Protein AF-A0A485PEP0-F1 (afdb_monomer)

Secondary structure (DSSP, 8-state):
-PPPPEE-SS--EEEEEEEE-EEEEEE-TTS-EEEEEE-TT-EEEEPTT--EEEEE-TT--EEEEEE-SSS-----EEGGGTTS--TT-

Structure (mmCIF, N/CA/C/O backbone):
data_AF-A0A485PEP0-F1
#
_entry.id   AF-A0A485PEP0-F1
#
loop_
_atom_site.group_PDB
_atom_site.id
_atom_site.type_symbol
_atom_site.label_atom_id
_atom_site.label_alt_id
_atom_site.label_comp_id
_atom_site.label_asym_id
_atom_site.label_entity_id
_atom_site.label_seq_id
_atom_site.pdbx_PDB_ins_code
_atom_site.Cartn_x
_atom_site.Cartn_y
_atom_site.Cartn_z
_atom_site.occupancy
_atom_site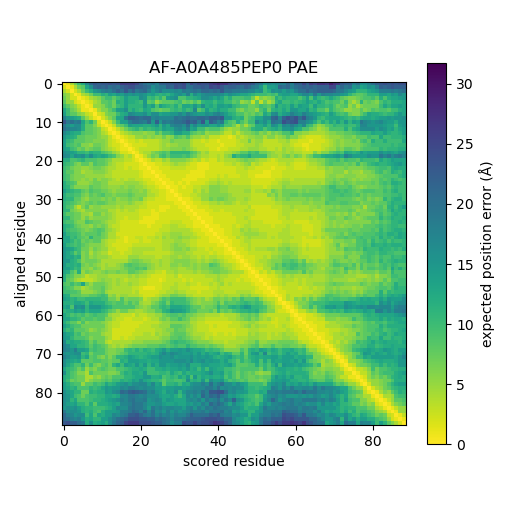.B_iso_or_equiv
_atom_site.auth_seq_id
_atom_site.auth_comp_id
_atom_site.auth_asym_id
_atom_site.auth_atom_id
_atom_site.pdbx_PDB_model_num
ATOM 1 N N . MET A 1 1 ? -1.613 13.073 6.250 1.00 32.25 1 MET A N 1
ATOM 2 C CA . MET A 1 1 ? -0.297 12.497 5.908 1.00 32.25 1 MET A CA 1
ATOM 3 C C . MET A 1 1 ? -0.354 12.138 4.435 1.00 32.25 1 MET A C 1
ATOM 5 O O . MET A 1 1 ? -1.215 11.352 4.071 1.00 32.25 1 MET A O 1
ATOM 9 N N . PHE A 1 2 ? 0.431 12.805 3.588 1.00 37.41 2 PHE A N 1
ATOM 10 C CA . PHE A 1 2 ? 0.473 12.495 2.158 1.00 37.41 2 PHE A CA 1
ATOM 11 C C . PHE A 1 2 ? 1.276 11.206 1.977 1.00 37.41 2 PHE A C 1
ATOM 13 O O . PHE A 1 2 ? 2.448 11.152 2.340 1.00 37.41 2 PHE A O 1
ATOM 20 N N . CYS A 1 3 ? 0.621 10.161 1.484 1.00 54.41 3 CYS A N 1
ATOM 21 C CA . CYS A 1 3 ? 1.297 8.967 1.000 1.00 54.41 3 CYS A CA 1
ATOM 22 C C . CYS A 1 3 ? 1.740 9.272 -0.434 1.00 54.41 3 CYS A C 1
ATOM 24 O O . CYS A 1 3 ? 0.894 9.580 -1.269 1.00 54.41 3 CYS A O 1
ATOM 26 N N . GLU A 1 4 ? 3.046 9.268 -0.699 1.00 63.41 4 GLU A N 1
ATOM 27 C CA . GLU A 1 4 ? 3.564 9.516 -2.049 1.00 63.41 4 GLU A CA 1
ATOM 28 C C . GLU A 1 4 ? 3.050 8.447 -3.031 1.00 63.41 4 GLU A C 1
ATOM 30 O O . GLU A 1 4 ? 2.932 7.275 -2.675 1.00 63.41 4 GLU A O 1
ATOM 35 N N . GLU A 1 5 ? 2.714 8.861 -4.256 1.00 63.03 5 GLU A N 1
ATOM 36 C CA . GLU A 1 5 ? 2.314 7.972 -5.354 1.00 63.03 5 GLU A CA 1
ATOM 37 C C . GLU A 1 5 ? 3.564 7.277 -5.913 1.00 63.03 5 G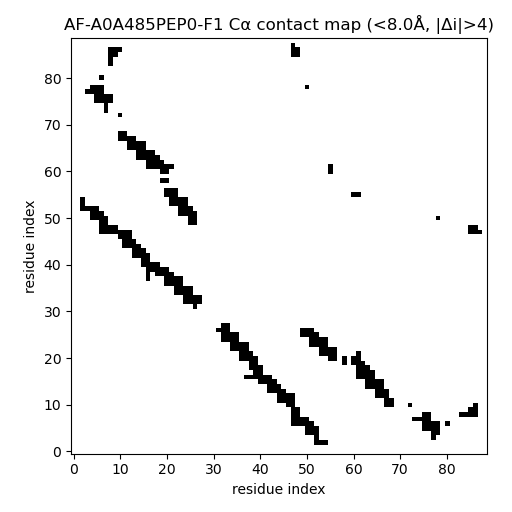LU A C 1
ATOM 39 O O . GLU A 1 5 ? 4.479 7.939 -6.415 1.00 63.03 5 GLU A O 1
ATOM 44 N N . TYR A 1 6 ? 3.604 5.943 -5.845 1.00 64.81 6 TYR A N 1
ATOM 45 C CA . TYR A 1 6 ? 4.726 5.146 -6.341 1.00 64.81 6 TYR A CA 1
ATOM 46 C C . TYR A 1 6 ? 4.254 3.980 -7.211 1.00 64.81 6 TYR A C 1
ATOM 48 O O . TYR A 1 6 ? 3.103 3.544 -7.158 1.00 64.81 6 TYR A O 1
ATOM 56 N N . LEU A 1 7 ? 5.169 3.474 -8.035 1.00 64.44 7 LEU A N 1
ATOM 57 C CA . LEU A 1 7 ? 4.995 2.238 -8.788 1.00 64.44 7 LEU A CA 1
ATOM 58 C C . LEU A 1 7 ? 6.031 1.206 -8.359 1.00 64.44 7 LEU A C 1
ATOM 60 O O . LEU A 1 7 ? 7.132 1.534 -7.904 1.00 64.44 7 LEU A O 1
ATOM 64 N N . HIS A 1 8 ? 5.693 -0.058 -8.584 1.00 66.00 8 HIS A N 1
ATOM 65 C CA . HIS A 1 8 ? 6.646 -1.148 -8.504 1.00 66.00 8 HIS A CA 1
ATOM 66 C C . HIS A 1 8 ? 6.925 -1.710 -9.903 1.00 66.00 8 HIS A C 1
ATOM 68 O O . HIS A 1 8 ? 6.007 -2.118 -10.614 1.00 66.00 8 HIS A O 1
ATOM 74 N N . ARG A 1 9 ? 8.204 -1.731 -10.301 1.00 55.00 9 ARG A N 1
ATOM 75 C CA . ARG A 1 9 ? 8.625 -2.031 -11.682 1.00 55.00 9 ARG A CA 1
ATOM 76 C C . ARG A 1 9 ? 8.390 -3.474 -12.129 1.00 55.00 9 ARG A C 1
ATOM 78 O O . ARG A 1 9 ? 7.988 -3.714 -13.259 1.00 55.00 9 ARG A O 1
ATOM 85 N N . MET A 1 10 ? 8.700 -4.441 -11.272 1.00 49.44 10 MET A N 1
ATOM 86 C CA . MET A 1 10 ? 8.855 -5.845 -11.691 1.00 49.44 10 MET A CA 1
ATOM 87 C C . MET A 1 10 ? 7.878 -6.807 -11.016 1.00 49.44 10 MET A C 1
ATOM 89 O O . MET A 1 10 ? 7.938 -8.008 -11.249 1.00 49.44 10 MET A O 1
ATOM 93 N N . MET A 1 11 ? 7.007 -6.311 -10.141 1.00 53.34 11 MET A N 1
ATOM 94 C CA . MET A 1 11 ? 6.400 -7.150 -9.111 1.00 53.34 11 MET A CA 1
ATOM 95 C C . MET A 1 11 ? 4.890 -6.974 -9.056 1.00 53.34 11 MET A C 1
ATOM 97 O O . MET A 1 11 ? 4.370 -5.874 -8.875 1.00 53.34 11 MET A O 1
ATOM 101 N N . ARG A 1 12 ? 4.193 -8.108 -9.156 1.00 57.03 12 ARG A N 1
ATOM 102 C CA . ARG A 1 12 ? 2.840 -8.239 -8.632 1.00 57.03 12 ARG A CA 1
ATOM 103 C C . ARG A 1 12 ? 2.940 -8.284 -7.114 1.00 57.03 12 ARG A C 1
ATOM 105 O O . ARG A 1 12 ? 3.327 -9.312 -6.562 1.00 57.03 12 ARG A O 1
ATOM 112 N N . SER A 1 13 ? 2.614 -7.190 -6.441 1.00 61.31 13 SER A N 1
ATOM 113 C CA . SER A 1 13 ? 2.445 -7.211 -4.991 1.00 61.31 13 SER A CA 1
ATOM 114 C C . SER A 1 13 ? 1.024 -7.679 -4.688 1.00 61.31 13 SER A C 1
ATOM 116 O O . SER A 1 13 ? 0.046 -7.102 -5.169 1.00 61.31 13 SER A O 1
ATOM 118 N N . SER A 1 14 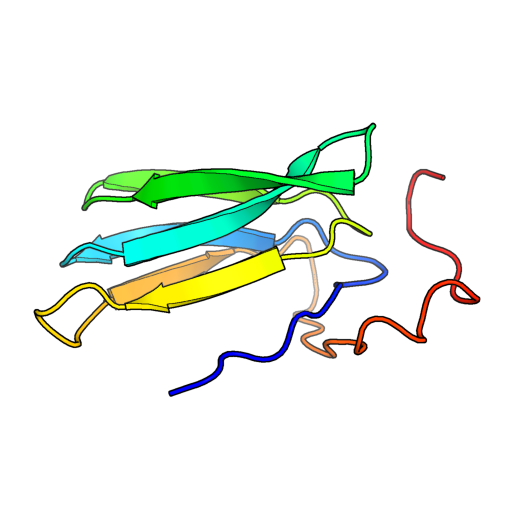? 0.897 -8.768 -3.925 1.00 71.12 14 SER A N 1
ATOM 119 C CA . SER A 1 14 ? -0.403 -9.165 -3.377 1.00 71.12 14 SER A CA 1
ATOM 120 C C . SER A 1 14 ? -0.458 -8.815 -1.898 1.00 71.12 14 SER A C 1
ATOM 122 O O . SER A 1 14 ? 0.462 -9.122 -1.142 1.00 71.12 14 SER A O 1
ATOM 124 N N . MET A 1 15 ? -1.528 -8.146 -1.491 1.00 80.19 15 MET A N 1
ATOM 125 C CA . MET A 1 15 ? -1.775 -7.718 -0.125 1.00 80.19 15 MET A CA 1
ATOM 12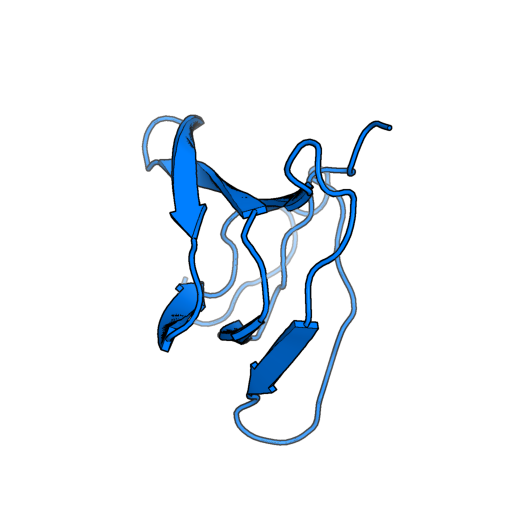6 C C . MET A 1 15 ? -2.999 -8.450 0.408 1.00 80.19 15 MET A C 1
ATOM 128 O O . MET A 1 15 ? -4.063 -8.408 -0.205 1.00 80.19 15 MET A O 1
ATOM 132 N N . TYR A 1 16 ? -2.833 -9.105 1.552 1.00 83.56 16 TYR A N 1
ATOM 133 C CA . TYR A 1 16 ? -3.905 -9.736 2.305 1.00 83.56 16 TYR A CA 1
ATOM 134 C C . TYR A 1 16 ? -4.135 -8.984 3.612 1.00 83.56 16 TYR A C 1
ATOM 136 O O . TYR A 1 16 ? -3.210 -8.849 4.418 1.00 83.56 16 TYR A O 1
ATOM 144 N N . ILE A 1 17 ? -5.349 -8.488 3.835 1.00 87.00 17 ILE A N 1
ATOM 145 C CA . ILE A 1 17 ? -5.685 -7.726 5.038 1.00 87.00 17 ILE A CA 1
ATOM 146 C C . ILE A 1 17 ? -6.046 -8.690 6.170 1.00 87.00 17 ILE A C 1
ATOM 148 O O . ILE A 1 17 ? -7.072 -9.364 6.157 1.00 87.00 17 ILE A O 1
ATOM 152 N N . LEU A 1 18 ? -5.177 -8.744 7.177 1.00 84.81 18 LEU A N 1
ATOM 153 C CA . LEU A 1 18 ? -5.326 -9.584 8.364 1.00 84.81 18 LEU A CA 1
ATOM 154 C C . LEU A 1 18 ? -6.152 -8.916 9.463 1.00 84.81 18 LEU A C 1
ATOM 156 O O . LEU A 1 18 ? -6.658 -9.609 10.344 1.00 84.81 18 LEU A O 1
ATOM 160 N N . GLY A 1 19 ? -6.261 -7.589 9.454 1.00 80.25 19 GLY A N 1
ATOM 161 C CA . GLY A 1 19 ? -7.047 -6.862 10.440 1.00 80.25 19 GLY A CA 1
ATOM 162 C C . GLY A 1 19 ? -7.111 -5.367 10.163 1.00 80.25 19 GLY A C 1
ATOM 163 O O . GLY A 1 19 ? -6.132 -4.775 9.700 1.00 80.25 19 GLY A O 1
ATOM 164 N N . SER A 1 20 ? -8.252 -4.778 10.530 1.00 85.56 20 SER A N 1
ATOM 165 C CA . SER A 1 20 ? -8.647 -3.398 10.217 1.00 85.56 20 SER A CA 1
ATOM 166 C C . SER A 1 20 ? -8.908 -3.165 8.722 1.00 85.56 20 SER A C 1
ATOM 168 O O . SER A 1 20 ? -9.075 -4.118 7.962 1.00 85.56 20 SER A O 1
ATOM 170 N N . SER A 1 21 ? -8.989 -1.897 8.334 1.00 85.62 21 SER A N 1
ATOM 171 C CA . SER A 1 21 ? -9.462 -1.402 7.043 1.00 85.62 21 SER A CA 1
ATOM 172 C C . SER A 1 21 ? -8.565 -0.281 6.508 1.00 85.62 21 SER A C 1
ATOM 174 O O . SER A 1 21 ? -7.830 0.376 7.252 1.00 85.62 21 SER A O 1
ATOM 176 N N . GLY A 1 22 ? -8.612 -0.062 5.197 1.00 88.25 22 GLY A N 1
ATOM 177 C CA . GLY A 1 22 ? -7.878 1.017 4.543 1.00 88.25 22 GLY A CA 1
ATOM 178 C C . GLY A 1 22 ? -8.306 1.237 3.099 1.00 88.25 22 GLY A C 1
ATOM 179 O O . GLY A 1 22 ? -9.104 0.483 2.543 1.00 88.25 22 GLY A O 1
ATOM 180 N N . TYR A 1 23 ? -7.751 2.280 2.494 1.00 89.25 23 TYR A N 1
ATOM 181 C CA . TYR A 1 23 ? -8.014 2.660 1.114 1.00 89.25 23 TYR A CA 1
ATOM 182 C C . TYR A 1 23 ? -6.785 2.401 0.254 1.00 89.25 23 TYR A C 1
ATOM 184 O O . TYR A 1 23 ? -5.670 2.808 0.589 1.00 89.25 23 TYR A O 1
ATOM 192 N N . LEU A 1 24 ? -7.009 1.724 -0.865 1.00 88.19 24 LEU A N 1
ATOM 193 C CA . LEU A 1 24 ? -6.037 1.562 -1.927 1.00 88.19 24 LEU A CA 1
ATOM 194 C C . LEU A 1 24 ? -6.479 2.417 -3.108 1.00 88.19 24 LEU A C 1
ATOM 196 O O . LEU A 1 24 ? -7.489 2.128 -3.746 1.00 88.19 24 LEU A O 1
ATOM 200 N N . ASP A 1 25 ? -5.714 3.462 -3.378 1.00 87.94 25 ASP A N 1
ATOM 201 C CA . ASP A 1 25 ? -5.961 4.376 -4.481 1.00 87.94 25 ASP A CA 1
ATOM 202 C C . ASP A 1 25 ? -5.027 3.997 -5.634 1.00 87.94 25 ASP A C 1
ATOM 204 O O . ASP A 1 25 ? -3.819 3.846 -5.443 1.00 87.94 25 ASP A O 1
ATOM 208 N N . MET A 1 26 ? -5.589 3.800 -6.826 1.00 86.94 26 MET A N 1
ATOM 209 C CA . MET A 1 26 ? -4.860 3.400 -8.034 1.00 86.94 26 MET A CA 1
ATOM 210 C C . MET A 1 26 ? -5.358 4.169 -9.259 1.00 86.94 26 MET A C 1
ATOM 212 O O . MET A 1 26 ? -6.474 4.689 -9.255 1.00 86.94 26 MET A O 1
ATOM 216 N N . ARG A 1 27 ? -4.541 4.239 -10.312 1.00 83.75 27 ARG A N 1
ATOM 217 C CA . ARG A 1 27 ? -4.924 4.869 -11.584 1.00 83.75 27 ARG A CA 1
ATOM 218 C C . ARG A 1 27 ? -5.592 3.879 -12.537 1.00 83.75 27 ARG A C 1
ATOM 220 O O . ARG A 1 27 ? -5.123 2.749 -12.683 1.00 83.75 27 ARG A O 1
ATOM 227 N N . ASP A 1 28 ? -6.671 4.306 -13.191 1.00 83.38 28 ASP A N 1
ATOM 228 C CA . ASP A 1 28 ? -7.255 3.587 -14.328 1.00 83.38 28 ASP A CA 1
ATOM 229 C C . ASP A 1 28 ? -6.484 3.862 -15.639 1.00 83.38 28 ASP A C 1
ATOM 231 O O . ASP A 1 28 ? -5.484 4.580 -15.664 1.00 83.38 28 ASP A O 1
ATOM 235 N N . GLY A 1 29 ? -6.937 3.271 -16.751 1.00 81.38 29 GLY A N 1
ATOM 236 C CA . GLY A 1 29 ? -6.313 3.468 -18.067 1.00 81.38 29 GLY A CA 1
ATOM 237 C C . GLY A 1 29 ? -6.418 4.894 -18.627 1.00 81.38 29 GLY A C 1
ATOM 238 O O . GLY A 1 29 ? -5.735 5.200 -19.599 1.00 81.38 29 GLY A O 1
ATOM 239 N N . GLU A 1 30 ? -7.241 5.753 -18.021 1.00 87.62 30 GLU A N 1
ATOM 240 C CA . GLU A 1 30 ? -7.430 7.166 -18.375 1.00 87.62 30 GLU A CA 1
ATOM 241 C C . GLU A 1 30 ? -6.758 8.105 -17.349 1.00 87.62 30 GLU A C 1
ATOM 243 O O . GLU A 1 30 ? -7.057 9.296 -17.308 1.00 87.62 30 GLU A O 1
ATOM 248 N N . ASP A 1 31 ? -5.856 7.578 -16.511 1.00 84.25 31 ASP A N 1
ATOM 249 C CA . ASP A 1 31 ? -5.171 8.297 -15.426 1.00 84.25 31 ASP A CA 1
ATOM 250 C C . ASP A 1 31 ? -6.124 8.924 -14.388 1.00 84.25 31 ASP A C 1
ATOM 252 O O . ASP A 1 31 ? -5.804 9.912 -13.725 1.00 84.25 31 ASP A O 1
ATOM 256 N N . ARG A 1 32 ? -7.310 8.347 -14.173 1.00 87.94 32 ARG A N 1
ATOM 257 C CA . ARG A 1 32 ? -8.229 8.770 -13.105 1.00 87.94 32 ARG A CA 1
ATOM 258 C C . ARG A 1 32 ? -8.009 7.956 -11.841 1.00 87.94 32 ARG A C 1
ATOM 260 O O . ARG A 1 32 ? -7.678 6.774 -11.892 1.00 87.94 32 ARG A O 1
ATOM 267 N N . TRP A 1 33 ? -8.234 8.590 -10.694 1.00 86.94 33 TRP A N 1
ATOM 268 C CA . TRP A 1 33 ? -8.186 7.911 -9.403 1.00 86.94 33 TRP A CA 1
ATOM 269 C C . TRP A 1 33 ? -9.370 6.962 -9.226 1.00 86.94 33 TRP A C 1
ATOM 271 O O . TRP A 1 33 ? -10.529 7.370 -9.310 1.00 86.94 33 TRP A O 1
ATOM 281 N N . VAL A 1 34 ? -9.059 5.714 -8.896 1.00 89.19 34 VAL A N 1
ATOM 282 C CA . VAL A 1 34 ? -10.000 4.696 -8.440 1.00 89.19 34 VAL A CA 1
ATOM 283 C C . VAL A 1 34 ? -9.635 4.330 -7.010 1.00 89.19 34 VAL A C 1
ATOM 285 O O . VAL A 1 34 ? -8.534 3.846 -6.747 1.00 89.19 34 VAL A O 1
ATOM 288 N N . ARG A 1 35 ? -10.574 4.553 -6.092 1.00 90.62 35 ARG A N 1
ATOM 289 C CA . ARG A 1 35 ? -10.437 4.199 -4.680 1.00 90.62 35 ARG A CA 1
ATOM 290 C C . ARG A 1 35 ? -11.077 2.849 -4.409 1.00 90.62 35 ARG A C 1
ATOM 292 O O . ARG A 1 35 ? -12.267 2.665 -4.653 1.00 90.62 35 ARG A O 1
ATOM 299 N N . VAL A 1 36 ? -10.302 1.930 -3.849 1.00 88.81 36 VAL A N 1
ATOM 300 C CA . VAL A 1 36 ? -10.760 0.608 -3.425 1.00 88.81 36 VAL A CA 1
ATOM 301 C C . VAL A 1 36 ? -10.716 0.543 -1.904 1.00 88.81 36 VAL A C 1
ATOM 303 O O . VAL A 1 36 ? -9.654 0.693 -1.302 1.00 88.81 36 VAL A O 1
ATOM 306 N N . PHE A 1 37 ? -11.871 0.326 -1.280 1.00 90.06 37 PHE A N 1
ATOM 307 C CA . PHE A 1 37 ? -11.941 0.030 0.148 1.00 90.06 37 PHE A CA 1
ATOM 308 C C . PHE A 1 37 ? -11.535 -1.424 0.390 1.00 90.06 37 PHE A C 1
ATOM 310 O O . PHE A 1 37 ? -11.966 -2.313 -0.347 1.00 90.06 37 PHE A O 1
ATOM 317 N N . LEU A 1 38 ? -10.686 -1.641 1.392 1.00 88.56 38 LEU A N 1
ATOM 318 C CA . LEU A 1 38 ? -10.202 -2.956 1.788 1.00 88.56 38 LEU A CA 1
ATOM 319 C C . LEU A 1 38 ? -10.517 -3.209 3.251 1.00 88.56 38 LEU A C 1
ATOM 321 O O . LEU A 1 38 ? -10.208 -2.377 4.108 1.00 88.56 38 LEU A O 1
ATOM 325 N N . GLU A 1 39 ? -11.062 -4.386 3.524 1.00 89.69 39 GLU A N 1
ATOM 326 C CA . GLU A 1 39 ? -11.398 -4.850 4.864 1.00 89.69 39 GLU A CA 1
ATOM 327 C C . GLU A 1 39 ? -10.754 -6.204 5.181 1.00 89.69 39 GLU A C 1
ATOM 329 O O . GLU A 1 39 ? -10.100 -6.835 4.349 1.00 89.69 39 GLU A O 1
ATOM 334 N N . GLN A 1 40 ? -10.885 -6.643 6.431 1.00 90.69 40 GLN A N 1
ATOM 335 C CA . GLN A 1 40 ? -10.316 -7.907 6.880 1.00 90.69 40 GLN A CA 1
ATOM 336 C C . GLN A 1 40 ? -10.811 -9.080 6.021 1.00 90.69 40 GLN A C 1
ATOM 338 O O . GLN A 1 40 ? -12.008 -9.281 5.856 1.00 90.69 40 GLN A O 1
ATOM 343 N N . GLY A 1 41 ? -9.873 -9.891 5.530 1.00 88.88 41 GLY A N 1
ATOM 344 C CA . GLY A 1 41 ? -10.160 -11.015 4.639 1.00 88.88 41 GLY A CA 1
ATOM 345 C C . GLY A 1 41 ? -9.994 -10.687 3.153 1.00 88.88 41 GLY A C 1
ATOM 346 O O . GLY A 1 41 ? -9.917 -11.611 2.343 1.00 88.88 41 GLY A O 1
ATOM 347 N N . ASP A 1 42 ? -9.851 -9.413 2.779 1.00 88.81 42 ASP A N 1
ATOM 348 C CA . ASP A 1 42 ? -9.585 -9.047 1.391 1.00 88.81 42 ASP A CA 1
ATOM 349 C C . ASP A 1 42 ? -8.166 -9.416 0.959 1.00 88.81 42 ASP A C 1
ATOM 351 O O . ASP A 1 42 ? -7.173 -9.096 1.621 1.00 88.81 42 ASP A O 1
ATOM 355 N N . VAL A 1 43 ? -8.076 -10.016 -0.230 1.00 86.19 43 VAL A N 1
ATOM 356 C CA . VAL A 1 43 ? -6.834 -10.159 -0.992 1.00 86.19 43 VAL A CA 1
ATOM 357 C C . VAL A 1 43 ? -6.920 -9.264 -2.223 1.00 86.19 43 VAL A C 1
ATOM 359 O O . VAL A 1 43 ? -7.894 -9.313 -2.982 1.00 86.19 43 VAL A O 1
ATOM 362 N N . ARG A 1 44 ? -5.885 -8.457 -2.457 1.00 84.19 44 ARG A N 1
ATOM 363 C CA . ARG A 1 44 ? -5.723 -7.692 -3.699 1.00 84.19 44 ARG A CA 1
ATOM 364 C C . ARG A 1 44 ? -4.350 -7.921 -4.288 1.00 84.19 44 ARG A C 1
ATOM 366 O O . ARG A 1 44 ? -3.360 -7.882 -3.568 1.00 84.19 44 ARG A O 1
ATOM 373 N N . THR A 1 45 ? -4.298 -8.096 -5.602 1.00 83.62 45 THR A N 1
ATOM 374 C CA . THR A 1 45 ? -3.056 -8.202 -6.367 1.00 83.62 45 THR A CA 1
ATOM 375 C C . THR A 1 45 ? -2.961 -7.012 -7.302 1.00 83.62 45 THR A C 1
ATOM 377 O O . THR A 1 45 ? -3.802 -6.853 -8.186 1.00 83.62 45 THR A O 1
ATOM 380 N N . LEU A 1 46 ? -1.929 -6.194 -7.125 1.00 79.38 46 LEU A N 1
ATOM 381 C CA . LEU A 1 46 ? -1.632 -5.086 -8.022 1.00 79.38 46 LEU A CA 1
ATOM 382 C C . LEU A 1 46 ? -0.674 -5.567 -9.113 1.00 79.38 46 LEU A C 1
ATOM 384 O O . LEU A 1 46 ? 0.351 -6.164 -8.783 1.00 79.38 46 LEU A O 1
ATOM 388 N N . PRO A 1 47 ? -0.984 -5.372 -10.404 1.00 77.94 47 PRO A N 1
ATOM 389 C CA . PRO A 1 47 ? -0.034 -5.653 -11.471 1.00 77.94 47 PRO A CA 1
ATOM 390 C C . PRO A 1 47 ? 1.137 -4.658 -11.437 1.00 77.94 47 PRO A C 1
ATOM 392 O O . PRO A 1 47 ? 1.018 -3.542 -10.927 1.00 77.94 47 PRO A O 1
ATOM 395 N N . ALA A 1 48 ? 2.277 -5.080 -11.986 1.00 76.06 48 ALA A N 1
ATOM 396 C CA . ALA A 1 48 ? 3.461 -4.237 -12.093 1.00 76.06 48 ALA A CA 1
ATOM 397 C C . ALA A 1 48 ? 3.165 -2.973 -12.921 1.00 76.06 48 ALA A C 1
ATOM 399 O O . ALA A 1 48 ? 2.364 -3.005 -13.855 1.00 76.06 48 ALA A O 1
ATOM 400 N N . GLY A 1 49 ? 3.813 -1.861 -12.570 1.00 73.62 49 GLY A N 1
ATOM 401 C CA . GLY A 1 49 ? 3.698 -0.598 -13.304 1.00 73.62 49 GLY A CA 1
ATOM 402 C C . GLY A 1 49 ? 2.443 0.237 -13.028 1.00 73.62 49 GLY A C 1
ATOM 403 O O . GLY A 1 49 ? 2.325 1.317 -13.595 1.00 73.62 49 GLY A O 1
ATOM 404 N N . ILE A 1 50 ? 1.524 -0.195 -12.154 1.00 79.00 50 ILE A N 1
ATOM 405 C CA . ILE A 1 50 ? 0.404 0.661 -11.729 1.00 79.00 50 ILE A CA 1
ATOM 406 C C . ILE A 1 50 ? 0.860 1.635 -10.642 1.00 79.00 50 ILE A C 1
ATOM 408 O O . ILE A 1 50 ? 1.397 1.224 -9.608 1.00 79.00 50 ILE A O 1
ATOM 412 N N . HIS A 1 51 ? 0.579 2.921 -10.854 1.00 80.56 51 HIS A N 1
ATOM 413 C CA . HIS A 1 51 ? 0.670 3.929 -9.806 1.00 80.56 51 HIS A CA 1
ATOM 414 C C . HIS A 1 51 ? -0.401 3.686 -8.752 1.00 80.56 51 HIS A C 1
ATOM 416 O O . HIS A 1 51 ? -1.596 3.617 -9.060 1.00 80.56 51 HIS A O 1
ATOM 422 N N . HIS A 1 52 ? 0.044 3.547 -7.510 1.00 81.69 52 HIS A N 1
ATOM 423 C CA . HIS A 1 52 ? -0.840 3.348 -6.380 1.00 81.69 52 HIS A CA 1
ATOM 424 C C . HIS A 1 52 ? -0.287 4.016 -5.128 1.00 81.69 52 HIS A C 1
ATOM 426 O O . HIS A 1 52 ? 0.914 4.257 -4.989 1.00 81.69 52 HIS A O 1
ATOM 432 N N . HIS A 1 53 ? -1.177 4.287 -4.186 1.00 83.94 53 HIS A N 1
ATOM 433 C CA . HIS A 1 53 ? -0.805 4.543 -2.806 1.00 83.94 53 HIS A CA 1
ATOM 434 C C . HIS A 1 53 ? -1.825 3.899 -1.875 1.00 83.94 53 HIS A C 1
ATOM 436 O O . HIS A 1 53 ? -2.969 3.631 -2.241 1.00 83.94 53 HIS A O 1
ATOM 442 N N . PHE A 1 54 ? -1.388 3.626 -0.652 1.00 83.56 54 PHE A N 1
ATOM 443 C CA . PHE A 1 54 ? -2.237 3.059 0.382 1.00 83.56 54 PHE A CA 1
ATOM 444 C C . PHE A 1 54 ? -2.378 4.060 1.520 1.00 83.56 54 PHE A C 1
ATOM 446 O O . PHE A 1 54 ? -1.380 4.606 1.993 1.00 83.56 54 PHE A O 1
ATOM 453 N N . THR A 1 55 ? -3.606 4.286 1.970 1.00 84.69 55 THR A N 1
ATOM 454 C CA . THR A 1 55 ? -3.920 5.221 3.049 1.00 84.69 55 THR A CA 1
ATOM 455 C C . THR A 1 55 ? -4.782 4.532 4.098 1.00 84.69 55 THR A C 1
ATOM 457 O O . THR A 1 55 ? -5.693 3.768 3.786 1.00 84.69 55 THR A O 1
ATOM 460 N N . LEU A 1 56 ? -4.463 4.782 5.367 1.00 84.44 56 LEU A N 1
ATOM 461 C CA . LEU A 1 56 ? -5.205 4.233 6.497 1.00 84.44 56 LEU A CA 1
ATOM 462 C C . LEU A 1 56 ? -6.575 4.907 6.626 1.00 84.44 56 LEU A C 1
ATOM 464 O O . LEU A 1 56 ? -6.730 6.087 6.312 1.00 84.44 56 LEU A O 1
ATOM 468 N N . GLU A 1 57 ? -7.557 4.157 7.120 1.00 82.94 57 GLU A N 1
ATOM 469 C CA . GLU A 1 57 ? -8.817 4.724 7.602 1.00 82.94 57 GLU A CA 1
ATOM 470 C C . GLU A 1 57 ? -8.601 5.474 8.939 1.00 82.94 57 GLU A C 1
ATOM 472 O O . GLU A 1 57 ? -7.520 5.428 9.527 1.00 82.94 57 GLU A O 1
ATOM 477 N N . GLU A 1 58 ? -9.639 6.123 9.472 1.00 77.50 58 GLU A N 1
ATOM 478 C CA . GLU A 1 58 ? -9.629 6.895 10.728 1.00 77.50 58 GLU A CA 1
ATOM 479 C C . GLU A 1 58 ? -9.081 6.121 11.939 1.00 77.50 58 GLU A C 1
ATOM 481 O O . GLU A 1 58 ? -8.520 6.709 12.863 1.00 77.50 58 GLU A O 1
ATOM 486 N N . LYS A 1 59 ? -9.184 4.786 11.917 1.00 72.56 59 LYS A N 1
ATOM 487 C CA . LYS A 1 59 ? -8.643 3.896 12.955 1.00 72.56 59 LYS A CA 1
ATOM 488 C C . LYS A 1 59 ? -7.110 3.854 12.991 1.00 72.56 59 LYS A C 1
ATOM 490 O O . LYS A 1 59 ? -6.560 3.275 13.923 1.00 72.56 59 LYS A O 1
ATOM 495 N N . ASN A 1 60 ? -6.423 4.443 12.004 1.00 78.81 60 ASN A N 1
ATOM 496 C CA . ASN A 1 60 ? -4.963 4.591 11.924 1.00 78.81 60 ASN A CA 1
ATOM 497 C C . ASN A 1 60 ? -4.165 3.293 12.154 1.00 78.81 60 ASN A C 1
ATOM 499 O O . ASN A 1 60 ? -3.007 3.321 12.568 1.00 78.81 60 ASN A O 1
ATOM 503 N N . TYR A 1 61 ? -4.769 2.142 11.870 1.00 81.88 61 TYR A N 1
ATOM 504 C CA . TYR A 1 61 ? -4.155 0.836 12.059 1.00 81.88 61 TYR A CA 1
ATOM 505 C C . TYR A 1 61 ? -4.561 -0.085 10.918 1.00 81.88 61 TYR A C 1
ATOM 507 O O . TYR A 1 61 ? -5.737 -0.145 10.573 1.00 81.88 61 TYR A O 1
ATOM 515 N N . VAL A 1 62 ? -3.602 -0.822 10.359 1.00 85.00 62 VAL A N 1
ATOM 516 C CA . VAL A 1 62 ? -3.862 -1.955 9.468 1.00 85.00 62 VAL A CA 1
ATOM 517 C C . VAL A 1 62 ? -2.829 -3.040 9.721 1.00 85.00 62 VAL A C 1
ATOM 519 O O . VAL A 1 62 ? -1.640 -2.760 9.890 1.00 85.00 62 VAL A O 1
ATOM 522 N N . LYS A 1 63 ? -3.272 -4.295 9.721 1.00 86.00 63 LYS A N 1
ATOM 523 C CA . LYS A 1 63 ? -2.387 -5.454 9.657 1.00 86.00 63 LYS A CA 1
ATOM 524 C C . LYS A 1 63 ? -2.549 -6.082 8.283 1.00 86.00 63 LYS A C 1
ATOM 526 O O . LYS A 1 63 ? -3.619 -6.592 7.968 1.00 86.00 63 LYS A O 1
ATOM 531 N N . ALA A 1 64 ? -1.490 -6.068 7.484 1.00 86.00 64 ALA A N 1
ATOM 532 C CA . ALA A 1 64 ? -1.488 -6.657 6.153 1.00 86.00 64 ALA A CA 1
ATOM 533 C C . ALA A 1 64 ? -0.325 -7.641 5.995 1.00 86.00 64 ALA A C 1
ATOM 535 O O . ALA A 1 64 ? 0.795 -7.370 6.426 1.00 86.00 64 ALA A O 1
ATOM 536 N N . MET A 1 65 ? -0.595 -8.780 5.365 1.00 84.50 65 MET A N 1
ATOM 537 C CA . MET A 1 65 ? 0.416 -9.711 4.885 1.00 84.50 65 MET A CA 1
ATOM 538 C C . MET A 1 65 ? 0.692 -9.408 3.420 1.00 84.50 65 MET A C 1
ATOM 540 O O . MET A 1 65 ? -0.230 -9.299 2.613 1.00 84.50 65 MET A O 1
ATOM 544 N N . ARG A 1 66 ? 1.967 -9.269 3.073 1.00 81.12 66 ARG A N 1
ATOM 545 C CA . ARG A 1 66 ? 2.390 -9.039 1.696 1.00 81.12 66 ARG A CA 1
ATOM 546 C C . ARG A 1 66 ? 2.994 -10.322 1.135 1.00 81.12 66 ARG A C 1
ATOM 548 O O . ARG A 1 66 ? 3.826 -10.945 1.788 1.00 81.12 66 ARG A O 1
ATOM 555 N N . LEU A 1 67 ? 2.552 -10.709 -0.054 1.00 79.81 67 LEU A N 1
ATOM 556 C CA . LEU A 1 67 ? 2.936 -11.936 -0.745 1.00 79.81 67 LEU A CA 1
ATOM 557 C C . LEU A 1 67 ? 3.721 -11.564 -2.009 1.00 79.81 67 LEU A C 1
ATOM 559 O O . LEU A 1 67 ? 3.288 -10.691 -2.769 1.00 79.81 67 LEU A O 1
ATOM 563 N N . PHE A 1 68 ? 4.849 -12.245 -2.222 1.00 74.31 68 PHE A N 1
ATOM 564 C CA . PHE A 1 68 ? 5.755 -12.047 -3.358 1.00 74.31 68 PHE A CA 1
ATOM 565 C C . PHE A 1 68 ? 5.923 -13.339 -4.135 1.00 74.31 68 PHE A C 1
ATOM 567 O O . PHE A 1 68 ? 5.913 -14.429 -3.564 1.00 74.31 68 PHE A O 1
ATOM 574 N N . VAL A 1 69 ? 6.121 -13.196 -5.442 1.00 70.31 69 VAL A N 1
ATOM 575 C CA . VAL A 1 69 ? 6.639 -14.273 -6.282 1.00 70.31 69 VAL A CA 1
ATOM 576 C C . VAL A 1 69 ? 8.161 -14.133 -6.302 1.00 70.31 69 VAL A C 1
ATOM 578 O O . VAL A 1 69 ? 8.676 -13.193 -6.900 1.00 70.31 69 VAL A O 1
ATOM 581 N N . GLY A 1 70 ? 8.872 -15.049 -5.642 1.00 73.25 70 GLY A N 1
ATOM 582 C CA . GLY A 1 70 ? 10.338 -15.033 -5.564 1.00 73.25 70 GLY A CA 1
ATOM 583 C C . GLY A 1 70 ? 10.892 -14.119 -4.466 1.00 73.25 70 GLY A C 1
ATOM 584 O O . GLY A 1 70 ? 10.265 -13.938 -3.422 1.00 73.25 70 GLY A O 1
ATOM 585 N N . GLU A 1 71 ? 12.096 -13.583 -4.684 1.00 70.88 71 GLU A N 1
ATOM 586 C CA . GLU A 1 71 ? 12.757 -12.711 -3.710 1.00 70.88 71 GLU A CA 1
ATOM 587 C C . GLU A 1 71 ? 12.044 -11.356 -3.577 1.00 70.88 71 GLU A C 1
ATOM 589 O O . GLU A 1 71 ? 11.631 -10.757 -4.577 1.00 70.88 71 GLU A O 1
ATOM 594 N N . PRO A 1 72 ? 11.894 -10.839 -2.347 1.00 65.00 72 PRO A N 1
ATOM 595 C CA . PRO A 1 72 ? 11.152 -9.617 -2.117 1.00 65.00 72 PRO A CA 1
ATOM 596 C C . PRO A 1 72 ? 11.998 -8.398 -2.503 1.00 65.00 72 PRO A C 1
ATOM 598 O O . PRO A 1 72 ? 12.856 -7.943 -1.748 1.00 65.00 72 PRO A O 1
ATOM 601 N N . ALA A 1 73 ? 11.727 -7.830 -3.673 1.00 66.06 73 ALA A N 1
ATOM 602 C CA . ALA A 1 73 ? 12.158 -6.480 -4.013 1.00 66.06 73 ALA A CA 1
ATOM 603 C C . ALA A 1 73 ? 11.057 -5.493 -3.602 1.00 66.06 73 ALA A C 1
ATOM 605 O O . ALA A 1 73 ? 9.878 -5.770 -3.785 1.00 66.06 73 ALA A O 1
ATOM 606 N N . TRP A 1 74 ? 11.430 -4.346 -3.033 1.00 65.56 74 TRP A N 1
ATOM 607 C CA . TRP A 1 74 ? 10.478 -3.393 -2.435 1.00 65.56 74 TRP A CA 1
ATOM 608 C C . TRP A 1 74 ? 10.574 -1.981 -2.986 1.00 65.56 74 TRP A C 1
ATOM 610 O O . TRP A 1 74 ? 9.798 -1.115 -2.588 1.00 65.56 74 TRP A O 1
ATOM 620 N N . THR A 1 75 ? 11.545 -1.735 -3.860 1.00 70.81 75 THR A N 1
ATOM 621 C CA . THR A 1 75 ? 11.878 -0.392 -4.316 1.00 70.81 75 THR A CA 1
ATOM 622 C C . THR A 1 75 ? 10.674 0.221 -5.027 1.00 70.81 75 THR A C 1
ATOM 624 O O . THR A 1 75 ? 10.280 -0.216 -6.111 1.00 70.81 75 THR A O 1
ATOM 627 N N . GLY A 1 76 ? 10.053 1.195 -4.362 1.00 63.72 76 GLY A N 1
ATOM 628 C CA . GLY A 1 76 ? 9.050 2.067 -4.949 1.00 63.72 76 GLY A CA 1
ATOM 629 C C . GLY A 1 76 ? 9.756 3.137 -5.765 1.00 63.72 76 GLY A C 1
ATOM 630 O O . GLY A 1 76 ? 10.758 3.698 -5.322 1.00 63.72 76 GLY A O 1
ATOM 631 N N . TYR A 1 77 ? 9.249 3.395 -6.961 1.00 69.38 77 TYR A N 1
ATOM 632 C CA . TYR A 1 77 ? 9.729 4.487 -7.791 1.00 69.38 77 TYR A CA 1
ATOM 633 C C . TYR A 1 77 ? 8.628 5.536 -7.892 1.00 69.3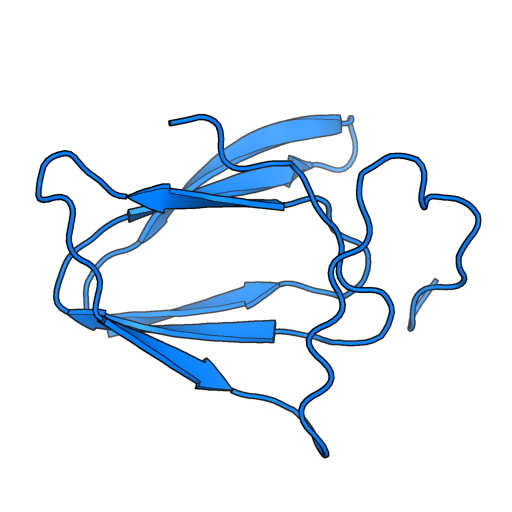8 77 TYR A C 1
ATOM 635 O O . TYR A 1 77 ? 7.500 5.220 -8.276 1.00 69.38 77 TYR A O 1
ATOM 643 N N . ASN A 1 78 ? 8.952 6.769 -7.506 1.00 73.00 78 ASN A N 1
ATOM 644 C CA . ASN A 1 78 ? 8.024 7.896 -7.574 1.00 73.00 78 ASN A CA 1
ATOM 645 C C . ASN A 1 78 ? 7.625 8.172 -9.026 1.00 73.00 78 ASN A C 1
ATOM 647 O O . ASN A 1 78 ? 8.356 7.833 -9.949 1.00 73.00 78 ASN A O 1
ATOM 651 N N . ARG A 1 79 ? 6.474 8.815 -9.232 1.00 64.62 79 ARG A N 1
ATOM 652 C CA . ARG A 1 79 ? 5.819 8.984 -10.542 1.00 64.62 79 ARG A CA 1
ATOM 653 C C . ARG A 1 79 ? 6.697 9.463 -11.713 1.00 64.62 79 ARG A C 1
ATOM 655 O O . ARG A 1 79 ? 6.398 9.128 -12.843 1.00 64.62 79 ARG A O 1
ATOM 662 N N . SER A 1 80 ? 7.814 10.158 -11.495 1.00 66.88 80 SER A N 1
ATOM 663 C CA . SER A 1 80 ? 8.781 10.502 -12.561 1.00 66.88 80 SER A CA 1
ATOM 664 C C . SER A 1 80 ? 9.561 9.299 -13.145 1.00 66.88 80 SER A C 1
ATOM 666 O O . SER A 1 80 ? 10.515 9.465 -13.908 1.00 66.88 80 SER A O 1
ATOM 668 N N . ALA A 1 81 ? 9.164 8.081 -12.787 1.00 61.16 81 ALA A N 1
ATOM 669 C CA . ALA A 1 81 ? 9.790 6.805 -13.101 1.00 61.16 81 ALA A CA 1
ATOM 670 C C . ALA A 1 81 ? 9.266 6.121 -14.378 1.00 61.16 81 ALA A C 1
ATOM 672 O O . ALA A 1 81 ? 9.618 4.973 -14.638 1.00 61.16 81 ALA A O 1
ATOM 673 N N . ASP A 1 82 ? 8.478 6.811 -15.203 1.00 61.78 82 ASP A N 1
ATOM 674 C CA . ASP A 1 82 ? 7.868 6.252 -16.426 1.00 61.78 82 ASP A CA 1
ATOM 675 C C . ASP A 1 82 ? 8.886 5.736 -17.464 1.00 61.78 82 ASP A C 1
ATOM 677 O O . ASP A 1 82 ? 8.542 4.989 -18.374 1.00 61.78 82 ASP A O 1
ATOM 681 N N . HIS A 1 83 ? 10.160 6.112 -17.323 1.00 65.75 83 HIS A N 1
A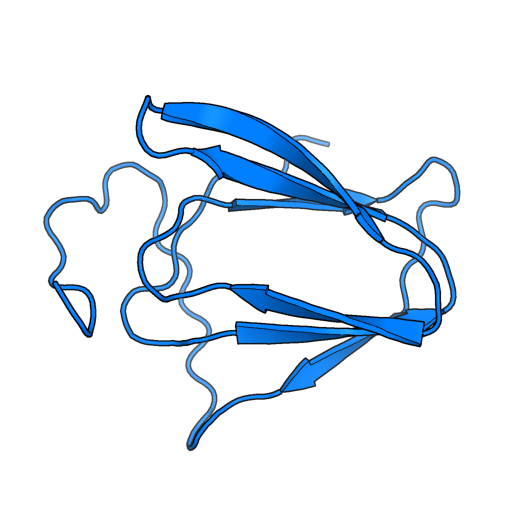TOM 682 C CA . HIS A 1 83 ? 11.270 5.672 -18.170 1.00 65.75 83 HIS A CA 1
ATOM 683 C C . HIS A 1 83 ? 11.750 4.240 -17.879 1.00 65.75 83 HIS A C 1
ATOM 685 O O . HIS A 1 83 ? 12.639 3.735 -18.565 1.00 65.75 83 HIS A O 1
ATOM 691 N N . PHE A 1 84 ? 11.222 3.588 -16.845 1.00 60.12 84 PHE A N 1
ATOM 692 C CA . PHE A 1 84 ? 11.621 2.239 -16.482 1.00 60.12 84 PHE A CA 1
ATOM 693 C C . PHE A 1 84 ? 10.777 1.170 -17.182 1.00 60.12 84 PHE A C 1
ATOM 695 O O . PHE A 1 84 ? 9.554 1.174 -17.086 1.00 60.12 84 PHE A O 1
ATOM 702 N N . GLU A 1 85 ? 11.441 0.170 -17.770 1.00 57.50 85 GLU A N 1
ATOM 703 C CA . GLU A 1 85 ? 10.771 -1.050 -18.231 1.00 57.50 85 GLU A CA 1
ATOM 704 C C . GLU A 1 85 ? 10.052 -1.739 -17.062 1.00 57.50 85 GLU A C 1
ATOM 706 O O . GLU A 1 85 ? 10.625 -1.921 -15.972 1.00 57.50 85 GLU A O 1
ATOM 711 N N . THR A 1 86 ? 8.789 -2.102 -17.305 1.00 58.69 86 THR A N 1
ATOM 712 C CA . THR A 1 86 ? 7.921 -2.815 -16.365 1.00 58.69 86 THR A CA 1
ATOM 713 C C . THR A 1 86 ? 7.573 -4.180 -16.936 1.00 58.69 86 THR A C 1
ATOM 715 O O . THR A 1 86 ? 7.388 -4.338 -18.138 1.00 58.69 86 THR A O 1
ATOM 718 N N . TRP A 1 87 ? 7.528 -5.204 -16.089 1.00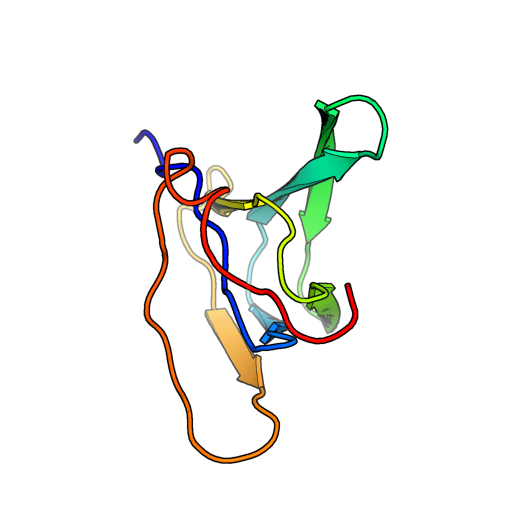 44.31 87 TRP A N 1
ATOM 719 C CA . TRP A 1 87 ? 7.349 -6.569 -16.578 1.00 44.31 87 TRP A CA 1
ATOM 720 C C . TRP A 1 87 ? 5.927 -6.780 -17.126 1.00 44.31 87 TRP A C 1
ATOM 722 O O . TRP A 1 87 ? 4.953 -6.659 -16.381 1.00 44.31 87 TRP A O 1
ATOM 732 N N . GLY A 1 88 ? 5.814 -7.119 -18.416 1.00 49.34 88 GLY A N 1
ATOM 733 C CA . GLY A 1 88 ? 4.536 -7.343 -19.107 1.00 49.34 88 GLY A CA 1
ATOM 734 C C . GLY A 1 88 ? 4.027 -6.171 -19.961 1.00 49.34 88 GLY A C 1
ATOM 735 O O . GLY 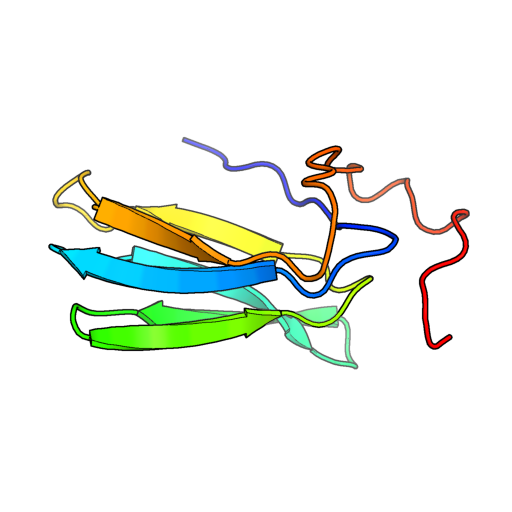A 1 88 ? 2.892 -6.247 -20.436 1.00 49.34 88 GLY A O 1
ATOM 736 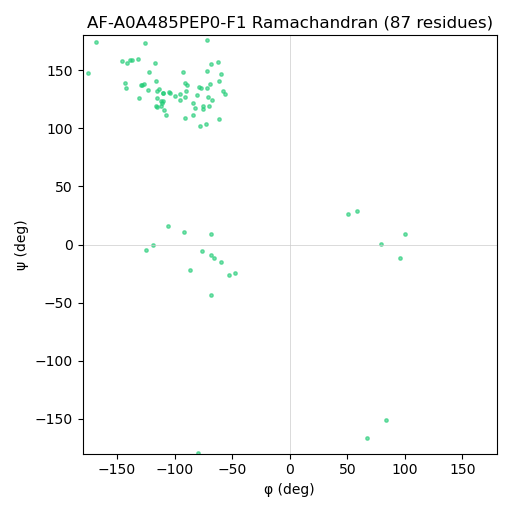N N . ARG A 1 89 ? 4.834 -5.122 -20.165 1.00 44.94 89 ARG A N 1
ATOM 737 C CA . ARG A 1 89 ? 4.635 -4.073 -21.178 1.00 44.94 89 ARG A CA 1
ATOM 738 C C . ARG A 1 89 ? 5.897 -3.868 -22.000 1.00 44.94 89 ARG A C 1
ATOM 740 O O . ARG A 1 89 ? 6.991 -4.062 -21.429 1.00 44.94 89 ARG A O 1
#

Radius of gyration: 13.11 Å; Cα contacts (8 Å, |Δi|>4): 181; chains: 1; bounding box: 25×28×34 Å

InterPro domains:
  IPR004313 Acireductone dioxygenase ARD family [PF03079] (2-75)
  IPR004313 Acireductone dioxygenase ARD family [PTHR23418] (2-85)
  IPR011051 RmlC-like cupin domain superfamily [SSF51182] (15-86)
  IPR014710 RmlC-like jelly roll fold [G3DSA:2.60.120.10] (1-88)

Mean predicted aligned error: 8.39 Å

Foldseek 3Di:
DDFAWWFAAEWFKKKAWQADKWWKWWQDPVRDTDIDIDHHGDIDTDAGPITIGIGHDPVPDTDMDIDTDPDDDDDTDGPVCPPGHHPPD

pLDDT: mean 74.76, std 13.47, range [32.25, 90.69]

Organism: Lynx pardinus (NCBI:txid191816)

Solvent-accessible surface area (backbone atoms only — not comparable to full-atom values): 5282 Å² total; per-residue (Å²): 133,89,63,72,56,25,24,34,43,78,42,54,49,30,41,33,29,74,32,56,40,31,38,42,39,32,55,49,100,82,72,43,86,43,79,41,83,42,42,60,75,40,72,49,72,44,63,38,58,50,48,32,35,69,45,69,40,97,79,71,46,70,41,69,48,78,48,63,82,73,79,86,80,77,74,66,38,49,74,91,47,79,85,55,84,27,66,93,111

Nearest PDB structures (foldseek):
  5i93-assembly1_A  TM=9.616E-01  e=1.022E-07  Mus musculus
  5u5d-assembly1_D  TM=8.716E-01  e=2.394E-03  Pseudomonas syringae
  5u58-assembly1_C  TM=8.717E-01  e=3.116E-03  Pseudomonas syringae
  5u55-assembly1_B  TM=8.785E-01  e=3.650E-03  Pseudomonas syringae
  5u57-assembly1_D  TM=8.703E-01  e=3.847E-03  Pseudomonas syringae

Sequence (89 aa):
MFCEEYLHRMMRSSMYILGSSGYLDMRDGEDRWVRVFLEQGDVRTLPAGIHHHFTLEEKNYVKAMRLFVGEPAWTGYNRSADHFETWGR